Protein AF-A0A812NWR7-F1 (afdb_monomer_lite)

Organism: NCBI:txid1628268

InterPro domains:
  IPR009081 Phosphopantetheine binding ACP domain [PF00550] (104-150)
  IPR036736 ACP-like superfamily [SSF47336] (110-157)

Sequence (162 aa):
MTDTVPVVVLNLTGEILLEWVAERGTSLSKLAKKVKERKPQRRSQSVKFTCNGELLAGSSKLADVPVTGRHVELTAIIGEMSLADVMYECNVAFMESDGLELAEEDVILEGLDSFSNILLQSVLQEHFDVKLPPGFLYEFATLRAASEHIFGILQREHPQYP

Secondary structure (DSSP, 8-state):
---EEEEEEE-TTS-EEEEEEEETT-BTHHHHHHHHHH-TT-TT-EEEEEETTEEEESSS---S-B--SS-EEEEEEEEPPPHHHHHHHHHHHHHHHH------TT-B-TTS-HHHHHHHHHHHHHHHT----TTHHHHS-BHHHHHHHHHHHHHHH-----

Foldseek 3Di:
DQLKEWEFEAEPVRHTQDIDIHGFFDQCLVVLVVSVVSDPDDLAWFWFWAWPNHTQGRGSGSDDDTRHDNYTYIYTYTDGQDLVSLLVVLQVLLCVLPVDDRDDSWDFQVPDDPVSVVSSQVSSCVRRVDDADVCNCVVQRTSSSSSVVSSVRSCVVCVPDD

Radius of gyration: 17.16 Å; chains: 1; bounding box: 40×36×47 Å

Structure (mmCIF, N/CA/C/O backbone):
data_AF-A0A812NWR7-F1
#
_entry.id   AF-A0A812NWR7-F1
#
loop_
_atom_site.group_PDB
_atom_site.id
_atom_site.type_symbol
_atom_site.label_atom_id
_atom_site.label_alt_id
_atom_site.label_comp_id
_atom_site.label_asym_id
_atom_site.label_entity_id
_atom_site.label_seq_id
_atom_site.pdbx_PDB_ins_code
_atom_site.Cartn_x
_atom_site.Cartn_y
_atom_site.Cartn_z
_atom_site.occupancy
_atom_site.B_iso_or_equiv
_atom_site.auth_seq_id
_atom_site.auth_comp_id
_atom_site.auth_asym_id
_atom_site.auth_atom_id
_atom_site.pdbx_PDB_model_num
ATOM 1 N N . MET A 1 1 ? -18.654 12.917 29.739 1.00 56.41 1 MET A N 1
ATOM 2 C CA . MET A 1 1 ? -18.714 11.494 29.351 1.00 56.41 1 MET A CA 1
ATOM 3 C C . MET A 1 1 ? -17.981 11.383 28.034 1.00 56.41 1 MET A C 1
ATOM 5 O O . MET A 1 1 ? -18.366 12.077 27.104 1.00 56.41 1 MET A O 1
ATOM 9 N N . THR A 1 2 ? -16.879 10.643 27.985 1.00 57.78 2 THR A N 1
ATOM 10 C CA . THR A 1 2 ? -16.173 10.355 26.732 1.00 57.78 2 THR A CA 1
ATOM 11 C C . THR A 1 2 ? -17.061 9.443 25.887 1.00 57.78 2 THR A C 1
ATOM 13 O O . THR A 1 2 ? -17.457 8.373 26.343 1.00 57.78 2 THR A O 1
ATOM 16 N N . ASP A 1 3 ? -17.450 9.917 24.704 1.00 82.00 3 ASP A N 1
ATOM 17 C CA . ASP A 1 3 ? -18.304 9.196 23.757 1.00 82.00 3 ASP A CA 1
ATOM 18 C C . ASP A 1 3 ? -17.434 8.166 23.028 1.00 82.00 3 ASP A C 1
ATOM 20 O O . ASP A 1 3 ? -16.723 8.486 22.071 1.00 82.00 3 ASP A O 1
ATOM 24 N N . THR A 1 4 ? -17.379 6.954 23.578 1.00 80.12 4 THR A N 1
ATOM 25 C CA . THR A 1 4 ? -16.544 5.869 23.067 1.00 80.12 4 THR A CA 1
ATOM 26 C C . THR A 1 4 ? -17.358 4.871 22.254 1.00 80.12 4 THR A C 1
ATOM 28 O O . THR A 1 4 ? -18.545 4.650 22.490 1.00 80.12 4 THR A O 1
ATOM 31 N N . VAL A 1 5 ? -16.699 4.254 21.279 1.00 77.69 5 VAL A N 1
ATOM 32 C CA . VAL A 1 5 ? -17.282 3.317 20.328 1.00 77.69 5 VAL A CA 1
ATOM 33 C C . VAL A 1 5 ? -16.443 2.036 20.324 1.00 77.69 5 VAL A C 1
ATOM 35 O O . VAL A 1 5 ? -15.238 2.098 20.056 1.00 77.69 5 VAL A O 1
ATOM 38 N N . PRO A 1 6 ? -17.036 0.869 20.630 1.00 75.88 6 PRO A N 1
ATOM 39 C CA . PRO A 1 6 ? -16.360 -0.410 20.487 1.00 75.88 6 PRO A CA 1
ATOM 40 C C . PRO A 1 6 ? -16.115 -0.707 19.007 1.00 75.88 6 PRO A C 1
ATOM 42 O O . PRO A 1 6 ? -17.042 -0.651 18.191 1.00 75.88 6 PRO A O 1
ATOM 45 N N . VAL A 1 7 ? -14.865 -1.043 18.695 1.00 74.94 7 VAL A N 1
ATOM 46 C CA . VAL A 1 7 ? -14.409 -1.474 17.379 1.00 74.94 7 VAL A CA 1
ATOM 47 C C . VAL A 1 7 ? -13.888 -2.897 17.475 1.00 74.94 7 VAL A C 1
ATOM 49 O O . VAL A 1 7 ? -12.979 -3.181 18.258 1.00 74.94 7 VAL A O 1
ATOM 52 N N . VAL A 1 8 ? -14.447 -3.779 16.657 1.00 71.06 8 VAL A N 1
ATOM 53 C CA . VAL A 1 8 ? -14.022 -5.176 16.564 1.00 71.06 8 VAL A CA 1
ATOM 54 C C . VAL A 1 8 ? -13.503 -5.419 15.159 1.00 71.06 8 VAL A C 1
ATOM 56 O O . VAL A 1 8 ? -14.137 -5.016 14.191 1.00 71.06 8 VAL A O 1
ATOM 59 N N . VAL A 1 9 ? -12.337 -6.046 15.050 1.00 72.56 9 VAL A N 1
ATOM 60 C CA . VAL A 1 9 ? -11.756 -6.479 13.782 1.00 72.56 9 VAL A CA 1
ATOM 61 C C . VAL A 1 9 ? -11.860 -7.991 13.710 1.00 72.56 9 VAL A C 1
ATOM 63 O O . VAL A 1 9 ? -11.271 -8.675 14.544 1.00 72.56 9 VAL A O 1
ATOM 66 N N . LEU A 1 10 ? -12.575 -8.503 12.719 1.00 63.50 10 LEU A N 1
ATOM 67 C CA . LEU A 1 10 ? -12.762 -9.927 12.456 1.00 63.50 10 LEU A CA 1
ATOM 68 C C . LEU A 1 10 ? -11.910 -10.372 11.266 1.00 63.50 10 LEU A C 1
ATOM 70 O O . LEU A 1 10 ? -11.536 -9.545 10.444 1.00 63.50 10 LEU A O 1
ATOM 74 N N . ASN A 1 11 ? -11.602 -11.658 11.137 1.00 65.50 11 ASN A N 1
ATOM 75 C CA . ASN A 1 11 ? -11.156 -12.233 9.862 1.00 65.50 11 ASN A CA 1
ATOM 76 C C . ASN A 1 11 ? -12.358 -12.743 9.041 1.00 65.50 11 ASN A C 1
ATOM 78 O O . ASN A 1 11 ? -13.509 -12.637 9.455 1.00 65.50 11 ASN A O 1
ATOM 82 N N . LEU A 1 12 ? -12.079 -13.366 7.893 1.00 57.50 12 LEU A N 1
ATOM 83 C CA . LEU A 1 12 ? -13.101 -13.976 7.032 1.00 57.50 12 LEU A CA 1
ATOM 84 C C . LEU A 1 12 ? -13.875 -15.139 7.666 1.00 57.50 12 LEU A C 1
ATOM 86 O O . LEU A 1 12 ? -14.954 -15.469 7.185 1.00 57.50 12 LEU A O 1
ATOM 90 N N . THR A 1 13 ? -13.345 -15.775 8.713 1.00 59.16 13 THR A N 1
ATOM 91 C CA . THR A 1 13 ? -14.051 -16.841 9.438 1.00 59.16 13 THR A CA 1
ATOM 92 C C . THR A 1 13 ? -14.908 -16.298 10.584 1.00 59.16 13 THR A C 1
ATOM 94 O O . THR A 1 13 ? -15.559 -17.079 11.274 1.00 59.16 13 THR A O 1
ATOM 97 N N . GLY A 1 14 ? -14.939 -14.973 10.782 1.00 59.25 14 GLY A N 1
ATOM 98 C CA . GLY A 1 14 ? -15.644 -14.319 11.884 1.00 59.25 14 GLY A CA 1
ATOM 99 C C . GLY A 1 14 ? -14.886 -14.363 13.215 1.00 59.25 14 GLY A C 1
ATOM 100 O O . GLY A 1 14 ? -15.442 -14.000 14.247 1.00 59.25 14 GLY A O 1
ATOM 101 N N . GLU A 1 15 ? -13.623 -14.798 13.225 1.00 68.12 15 GLU A N 1
ATOM 102 C CA . GLU A 1 15 ? -12.792 -14.778 14.428 1.00 68.12 15 GLU A CA 1
ATOM 103 C C . GLU A 1 15 ? -12.277 -13.370 14.709 1.00 68.12 15 GLU A C 1
ATOM 105 O O . GLU A 1 15 ? -11.771 -12.672 13.827 1.00 68.12 15 GLU A O 1
ATOM 110 N N . ILE A 1 16 ? -12.329 -12.987 15.980 1.00 72.81 16 ILE A N 1
ATOM 111 C CA . ILE A 1 16 ? -11.847 -11.700 16.463 1.00 72.81 16 ILE A CA 1
ATOM 112 C C . ILE A 1 16 ? -10.316 -11.646 16.387 1.00 72.81 16 ILE A C 1
ATOM 114 O O . ILE A 1 16 ? -9.605 -12.374 17.078 1.00 72.81 16 ILE A O 1
ATOM 118 N N . LEU A 1 1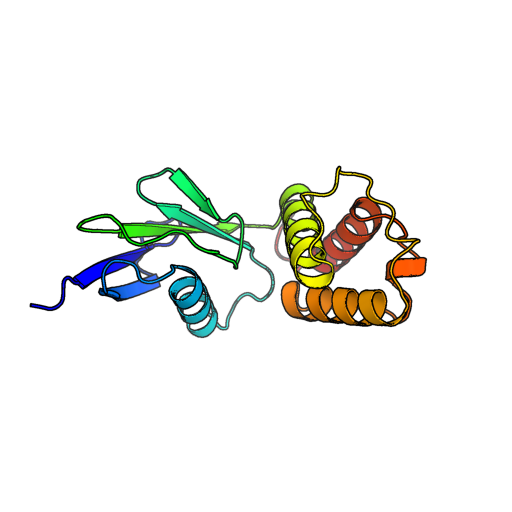7 ? -9.802 -10.730 15.570 1.00 68.56 17 LEU A N 1
ATOM 119 C CA . LEU A 1 17 ? -8.382 -10.399 15.470 1.00 68.56 17 LEU A CA 1
ATOM 120 C C . LEU A 1 17 ? -7.970 -9.310 16.463 1.00 68.56 17 LEU A C 1
ATOM 122 O O . LEU A 1 17 ? -6.852 -9.325 16.984 1.00 68.56 17 LEU A O 1
ATOM 126 N N . LEU A 1 18 ? -8.849 -8.335 16.692 1.00 75.12 18 LEU A N 1
ATOM 127 C CA . LEU A 1 18 ? -8.592 -7.204 17.576 1.00 75.12 18 LEU A CA 1
ATOM 128 C C . LEU A 1 18 ? -9.907 -6.648 18.116 1.00 75.12 18 LEU A C 1
ATOM 130 O O . LEU A 1 18 ? -10.831 -6.400 17.352 1.00 75.12 18 LEU A O 1
ATOM 134 N N . GLU A 1 19 ? -9.941 -6.360 19.411 1.00 79.88 19 GLU A N 1
ATOM 135 C CA . GLU A 1 19 ? -10.986 -5.541 20.023 1.00 79.88 19 GLU A CA 1
ATOM 136 C C . GLU A 1 19 ? -10.363 -4.265 20.564 1.00 79.88 19 GLU A C 1
ATOM 138 O O . GLU A 1 19 ? -9.262 -4.269 21.130 1.00 79.88 19 GLU A O 1
ATOM 143 N N . TRP A 1 20 ? -11.063 -3.155 20.379 1.00 79.75 20 TRP A N 1
ATOM 144 C CA . TRP A 1 20 ? -10.625 -1.858 20.854 1.00 79.75 20 TRP A CA 1
ATOM 145 C C . TRP A 1 20 ? -11.815 -0.958 21.174 1.00 79.75 20 TRP A C 1
ATOM 147 O O . TRP A 1 20 ? -12.917 -1.141 20.672 1.00 79.75 20 TRP A O 1
ATOM 157 N N . VAL A 1 21 ? -11.581 0.044 22.014 1.00 81.31 21 VAL A N 1
ATOM 158 C CA . VAL A 1 21 ? -12.544 1.097 22.327 1.00 81.31 21 VAL A CA 1
ATOM 159 C C . VAL A 1 21 ? -11.948 2.400 21.812 1.00 81.31 21 VAL A C 1
ATOM 161 O O . VAL A 1 21 ? -10.922 2.857 22.321 1.00 81.31 21 VAL A O 1
ATOM 164 N N . ALA A 1 22 ? -12.554 2.954 20.765 1.00 77.00 22 ALA A N 1
ATOM 165 C CA . ALA A 1 22 ? -12.126 4.194 20.129 1.00 77.00 22 ALA A CA 1
ATOM 166 C C . ALA A 1 22 ? -12.971 5.369 20.632 1.00 77.00 22 ALA A C 1
ATOM 168 O O . ALA A 1 22 ? -14.143 5.199 20.951 1.00 77.00 22 ALA A O 1
ATOM 169 N N . GLU A 1 23 ? -12.413 6.574 20.675 1.00 80.31 23 GLU A N 1
ATOM 170 C CA . GLU A 1 23 ? -13.232 7.778 20.841 1.00 80.31 23 GLU A CA 1
ATOM 171 C C . GLU A 1 23 ? -13.957 8.075 19.523 1.00 80.31 23 GLU A C 1
ATOM 173 O O . GLU A 1 23 ? -13.397 7.871 18.438 1.00 80.31 23 GLU A O 1
ATOM 178 N N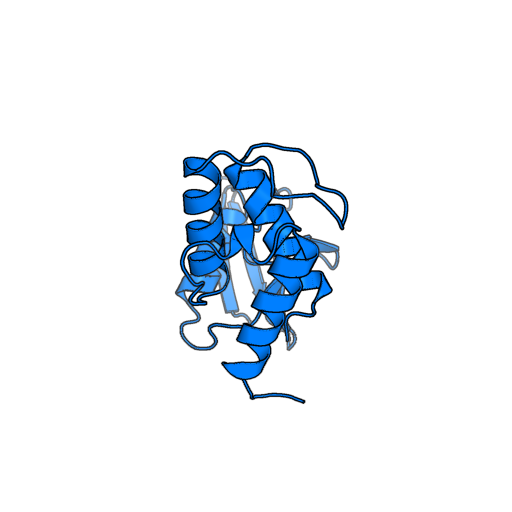 . ARG A 1 24 ? -15.202 8.550 19.588 1.00 75.38 24 ARG A N 1
ATOM 179 C CA . ARG A 1 24 ? -15.941 8.957 18.389 1.00 75.38 24 ARG A CA 1
ATOM 180 C C . ARG A 1 24 ? -15.142 10.009 17.605 1.00 75.38 24 ARG A C 1
ATOM 182 O O . ARG A 1 24 ? -14.574 10.926 18.190 1.00 75.38 24 ARG A O 1
ATOM 189 N N . GLY A 1 25 ? -15.080 9.859 16.280 1.00 68.50 25 GLY A N 1
ATOM 190 C CA . GLY A 1 25 ? -14.250 10.705 15.410 1.00 68.50 25 GLY A CA 1
ATOM 191 C C . GLY A 1 25 ? -12.774 10.290 15.306 1.00 68.50 25 GLY A C 1
ATOM 192 O O . GLY A 1 25 ? -12.025 10.907 14.553 1.00 68.50 25 GLY A O 1
ATOM 193 N N . THR A 1 26 ? -12.341 9.228 15.996 1.00 71.31 26 THR A N 1
ATOM 194 C CA . THR A 1 26 ? -11.002 8.658 15.780 1.00 71.31 26 THR A CA 1
ATOM 195 C C . THR A 1 26 ? -10.890 8.076 14.367 1.00 71.31 26 THR A C 1
ATOM 197 O O . THR A 1 26 ? -11.771 7.334 13.934 1.00 71.31 26 THR A O 1
ATOM 200 N N . SER A 1 27 ? -9.794 8.382 13.664 1.00 67.50 27 SER A N 1
ATOM 201 C CA . SER A 1 27 ? -9.487 7.817 12.340 1.00 67.50 27 SER A CA 1
ATOM 202 C C . SER A 1 27 ? -9.146 6.324 12.438 1.00 67.50 27 SER A C 1
ATOM 204 O O . SER A 1 27 ? -8.340 5.912 13.284 1.00 67.50 27 SER A O 1
ATOM 206 N N . LEU A 1 28 ? -9.724 5.515 11.543 1.00 67.94 28 LEU A N 1
ATOM 207 C CA . LEU A 1 28 ? -9.468 4.073 11.451 1.00 67.94 28 LEU A CA 1
ATOM 208 C C . LEU A 1 28 ? -8.028 3.725 11.007 1.00 67.94 28 LEU A C 1
ATOM 210 O O . LEU A 1 28 ? -7.588 2.586 11.168 1.00 67.94 28 LEU A O 1
ATOM 214 N N . SER A 1 29 ? -7.236 4.694 10.547 1.00 61.38 29 SER A N 1
ATOM 215 C CA . SER A 1 29 ? -5.821 4.501 10.176 1.00 61.38 29 SER A CA 1
ATOM 216 C C . SER A 1 29 ? -4.969 4.017 11.358 1.00 61.38 29 SER A C 1
ATOM 218 O O . SER A 1 29 ? -4.144 3.107 11.234 1.00 61.38 29 SER A O 1
ATOM 220 N N . LYS A 1 30 ? -5.235 4.552 12.557 1.00 65.31 30 LYS A N 1
ATOM 221 C CA . LYS A 1 30 ? -4.595 4.117 13.811 1.00 65.31 30 LYS A CA 1
ATOM 222 C C . LYS A 1 30 ? -4.961 2.673 14.177 1.00 65.31 30 LYS A C 1
ATOM 224 O O . LYS A 1 30 ? -4.171 1.989 14.827 1.00 65.31 30 LYS A O 1
ATOM 229 N N . LEU A 1 31 ? -6.141 2.213 13.758 1.00 65.81 31 LEU A N 1
ATOM 230 C CA . LEU A 1 31 ? -6.607 0.835 13.929 1.00 65.81 31 LEU A CA 1
ATOM 231 C C . LEU A 1 31 ? -5.879 -0.120 12.989 1.00 65.81 31 LEU A C 1
ATOM 233 O O . LEU A 1 31 ? -5.347 -1.124 13.459 1.00 65.81 31 LEU A O 1
ATOM 237 N N . ALA A 1 32 ? -5.785 0.222 11.701 1.00 63.62 32 ALA A N 1
ATOM 238 C CA . ALA A 1 32 ? -5.066 -0.581 10.710 1.00 63.62 32 ALA A CA 1
ATOM 239 C C . ALA A 1 32 ? -3.624 -0.874 11.146 1.00 63.62 32 ALA A C 1
ATOM 241 O O . ALA A 1 32 ? -3.168 -2.017 11.085 1.00 63.62 32 ALA A O 1
ATOM 242 N N . LYS A 1 33 ? -2.928 0.146 11.666 1.00 66.19 33 LYS A N 1
ATOM 243 C CA . LYS A 1 33 ? -1.558 0.005 12.172 1.00 66.19 33 LYS A CA 1
ATOM 244 C C . LYS A 1 33 ? -1.458 -0.996 13.331 1.00 66.19 33 LYS A C 1
ATOM 246 O O . LYS A 1 33 ? -0.603 -1.876 13.301 1.00 66.19 33 LYS A O 1
ATOM 251 N N . LYS A 1 34 ? -2.369 -0.935 14.308 1.00 66.75 34 LYS A N 1
ATOM 252 C CA . LYS A 1 34 ? -2.402 -1.886 15.438 1.00 66.75 34 LYS A CA 1
ATOM 253 C C . LYS A 1 34 ? -2.721 -3.319 15.006 1.00 66.75 34 LYS A C 1
ATOM 255 O O . LYS A 1 34 ? -2.182 -4.263 15.582 1.00 66.75 34 LYS A O 1
ATOM 260 N N . VAL A 1 35 ? -3.595 -3.492 14.011 1.00 65.75 35 VAL A N 1
ATOM 261 C CA . VAL A 1 35 ? -3.909 -4.814 13.439 1.00 65.75 35 VAL A CA 1
ATOM 262 C C . VAL A 1 35 ? -2.671 -5.412 12.766 1.00 65.75 35 VAL A C 1
ATOM 264 O O . VAL A 1 35 ? -2.367 -6.581 13.001 1.00 65.75 35 VAL A O 1
ATOM 267 N N . LYS A 1 36 ? -1.921 -4.604 12.001 1.00 62.03 36 LYS A N 1
ATOM 268 C CA . LYS A 1 36 ? -0.638 -5.011 11.405 1.00 62.03 36 LYS A CA 1
ATOM 269 C C . LYS A 1 36 ? 0.387 -5.433 12.456 1.00 62.03 36 LYS A C 1
ATOM 271 O O . LYS A 1 36 ? 0.949 -6.517 12.356 1.00 62.03 36 LYS A O 1
ATOM 276 N N . GLU A 1 37 ? 0.595 -4.612 13.485 1.00 65.62 37 GLU A N 1
ATOM 277 C CA . GLU A 1 37 ? 1.575 -4.878 14.551 1.00 65.62 37 GLU A CA 1
ATOM 278 C C . GLU A 1 37 ? 1.285 -6.183 15.316 1.00 65.62 37 GLU A C 1
ATOM 280 O O . GLU A 1 37 ? 2.211 -6.860 15.761 1.00 65.62 37 GLU A O 1
ATOM 285 N N . ARG A 1 38 ? 0.010 -6.578 15.446 1.00 62.16 38 ARG A N 1
ATOM 286 C CA . ARG A 1 38 ? -0.389 -7.827 16.119 1.00 62.16 38 ARG A CA 1
ATOM 287 C C . ARG A 1 38 ? -0.279 -9.091 15.264 1.00 62.16 38 ARG A C 1
ATOM 289 O O . ARG A 1 38 ? -0.356 -10.181 15.832 1.00 62.16 38 ARG A O 1
ATOM 296 N N . LYS A 1 39 ? -0.096 -8.996 13.942 1.00 57.88 39 LYS A N 1
ATOM 297 C CA . LYS A 1 39 ? 0.051 -10.171 13.064 1.00 57.88 39 LYS A CA 1
ATOM 298 C C . LYS A 1 39 ? 1.439 -10.225 12.413 1.00 57.88 39 LYS A C 1
ATOM 300 O O . LYS A 1 39 ? 1.595 -9.816 11.268 1.00 57.88 39 LYS A O 1
ATOM 305 N N . PRO A 1 40 ? 2.439 -10.826 13.085 1.00 40.47 40 PRO A N 1
ATOM 306 C CA . PRO A 1 40 ? 3.805 -10.916 12.569 1.00 40.47 40 PRO A CA 1
ATOM 307 C C . PRO A 1 40 ? 4.009 -11.968 11.459 1.00 40.47 40 PRO A C 1
ATOM 309 O O . PRO A 1 40 ? 5.137 -12.142 11.009 1.00 40.47 40 PRO A O 1
ATOM 312 N N . GLN A 1 41 ? 2.977 -12.714 11.035 1.00 44.53 41 GLN A N 1
ATOM 313 C CA . GLN A 1 41 ? 3.201 -13.997 10.349 1.00 44.53 41 GLN A CA 1
ATOM 314 C C . GLN A 1 41 ? 2.941 -14.091 8.844 1.00 44.53 41 GLN A C 1
ATOM 316 O O . GLN A 1 41 ? 3.300 -15.123 8.285 1.00 44.53 41 GLN A O 1
ATOM 321 N N . ARG A 1 42 ? 2.404 -13.090 8.138 1.00 45.84 42 ARG A N 1
ATOM 322 C CA . ARG A 1 42 ? 2.273 -13.188 6.668 1.00 45.84 42 ARG A CA 1
ATOM 323 C C . ARG A 1 42 ? 2.505 -11.835 6.013 1.00 45.84 42 ARG A C 1
ATOM 325 O O . ARG A 1 42 ? 1.634 -10.978 6.029 1.00 45.84 42 ARG A O 1
ATOM 332 N N . ARG A 1 43 ? 3.720 -11.664 5.489 1.00 51.88 43 ARG A N 1
ATOM 333 C CA . ARG A 1 43 ? 4.276 -10.407 4.965 1.00 51.88 43 ARG A CA 1
ATOM 334 C C . ARG A 1 43 ? 3.684 -9.954 3.618 1.00 51.88 43 ARG A C 1
ATOM 336 O O . ARG A 1 43 ? 4.038 -8.889 3.149 1.00 51.88 43 ARG A O 1
ATOM 343 N N . SER A 1 44 ? 2.743 -10.705 3.044 1.00 46.75 44 SER A N 1
ATOM 344 C CA . SER A 1 44 ? 2.303 -10.544 1.646 1.00 46.75 44 SER A CA 1
ATOM 345 C C . SER A 1 44 ? 0.796 -10.643 1.405 1.00 46.75 44 SER A C 1
ATOM 347 O O . SER A 1 44 ? 0.357 -10.770 0.266 1.00 46.75 44 SER A O 1
ATOM 349 N N . GLN A 1 45 ? -0.026 -10.595 2.454 1.00 53.19 45 GLN A N 1
ATOM 350 C CA . GLN A 1 45 ? -1.481 -10.631 2.290 1.00 53.19 45 GLN A CA 1
ATOM 351 C C . GLN A 1 45 ? -2.063 -9.222 2.430 1.00 53.19 45 GLN A C 1
ATOM 353 O O . GLN A 1 45 ? -1.897 -8.584 3.474 1.00 53.19 45 GLN A O 1
ATOM 358 N N . SER A 1 46 ? -2.771 -8.741 1.401 1.00 53.47 46 SER A N 1
ATOM 359 C CA . SER A 1 46 ? -3.578 -7.522 1.520 1.00 53.47 46 SER A CA 1
ATOM 360 C C . SER A 1 46 ? -4.668 -7.739 2.555 1.00 53.47 46 SER A C 1
ATOM 362 O O . SER A 1 46 ? -5.333 -8.777 2.555 1.00 53.47 46 SER A O 1
ATOM 364 N N . VAL A 1 47 ? -4.861 -6.740 3.413 1.00 58.28 47 VAL A N 1
ATOM 365 C CA . VAL A 1 47 ? -5.963 -6.700 4.370 1.00 58.28 47 VAL A CA 1
ATOM 366 C C . VAL A 1 47 ? -6.988 -5.701 3.861 1.00 58.28 47 VAL A C 1
ATOM 368 O O . VAL A 1 47 ? -6.708 -4.505 3.871 1.00 58.28 47 VAL A O 1
ATOM 371 N N . LYS A 1 48 ? -8.163 -6.171 3.438 1.00 60.59 48 LYS A N 1
ATOM 372 C CA . LYS A 1 48 ? -9.298 -5.283 3.144 1.00 60.59 48 LYS A CA 1
ATOM 373 C C . LYS A 1 48 ? -10.129 -5.105 4.400 1.00 60.59 48 LYS A C 1
ATOM 375 O O . LYS A 1 48 ? -10.332 -6.079 5.110 1.00 60.59 48 LYS A O 1
ATOM 380 N N . PHE A 1 49 ? -10.615 -3.903 4.672 1.00 63.69 49 PHE A N 1
ATOM 381 C CA . PHE A 1 49 ? -11.455 -3.617 5.832 1.00 63.69 49 PHE A CA 1
ATOM 382 C C . PHE A 1 49 ? -12.861 -3.250 5.373 1.00 63.69 49 PHE A C 1
ATOM 384 O O . PHE A 1 49 ? -13.017 -2.329 4.574 1.00 63.69 49 PHE A O 1
ATOM 391 N N . THR A 1 50 ? -13.882 -3.927 5.891 1.00 59.38 50 THR A N 1
ATOM 392 C CA . THR A 1 50 ? -15.290 -3.590 5.617 1.00 59.38 50 THR A CA 1
ATOM 393 C C . THR A 1 50 ? -16.009 -3.156 6.887 1.00 59.38 50 THR A C 1
ATOM 395 O O . THR A 1 50 ? -15.870 -3.854 7.882 1.00 59.38 50 THR A O 1
ATOM 398 N N . CYS A 1 51 ? -16.820 -2.099 6.867 1.00 65.38 51 CYS A N 1
ATOM 399 C CA . CYS A 1 51 ? -17.692 -1.703 7.978 1.00 65.38 51 CYS A CA 1
ATOM 400 C C . CYS A 1 51 ? -19.150 -1.973 7.633 1.00 65.38 51 CYS A C 1
ATOM 402 O O . CYS A 1 51 ? -19.628 -1.499 6.608 1.00 65.38 51 CYS A O 1
ATOM 404 N N . ASN A 1 52 ? -19.860 -2.729 8.477 1.00 66.94 52 ASN A N 1
ATOM 405 C CA . ASN A 1 52 ? -21.264 -3.102 8.242 1.00 66.94 52 ASN A CA 1
ATOM 406 C C . ASN A 1 52 ? -21.513 -3.701 6.838 1.00 66.94 52 ASN A C 1
ATOM 408 O O . ASN A 1 52 ? -22.555 -3.470 6.231 1.00 66.94 52 ASN A O 1
ATOM 412 N N . GLY A 1 53 ? -20.540 -4.449 6.308 1.00 59.75 53 GLY A N 1
ATOM 413 C CA . GLY A 1 53 ? -20.597 -5.049 4.970 1.00 59.75 53 GLY A CA 1
ATOM 414 C C . GLY A 1 53 ? -20.145 -4.146 3.813 1.00 59.75 53 GLY A C 1
ATOM 415 O O . GLY A 1 53 ? -19.977 -4.650 2.706 1.00 59.75 53 GLY A O 1
ATOM 416 N N . GLU A 1 54 ? -19.880 -2.857 4.040 1.00 60.44 54 GLU A N 1
ATOM 417 C CA . GLU A 1 54 ? -19.345 -1.945 3.020 1.00 60.44 54 GLU A CA 1
ATOM 418 C C . GLU A 1 54 ? -17.815 -1.902 3.063 1.00 60.44 54 GLU A C 1
ATOM 420 O O . GLU A 1 54 ? -17.221 -1.762 4.133 1.00 60.44 54 GLU A O 1
ATOM 425 N N . LEU A 1 55 ? -17.155 -2.014 1.906 1.00 60.28 55 LEU A N 1
ATOM 426 C CA . LEU A 1 55 ? -15.697 -1.919 1.802 1.00 60.28 55 LEU A CA 1
ATOM 427 C C . LEU A 1 55 ? -15.233 -0.495 2.121 1.00 60.28 55 LEU A C 1
ATOM 429 O O . LEU A 1 55 ? -15.549 0.440 1.395 1.00 60.28 55 LEU A O 1
ATOM 433 N N . LEU A 1 56 ? -14.453 -0.350 3.191 1.00 63.12 56 LEU A N 1
ATOM 434 C CA . LEU A 1 56 ? -13.875 0.926 3.606 1.00 63.12 56 LEU A CA 1
ATOM 435 C C . LEU A 1 56 ? -12.486 1.162 3.020 1.00 63.12 56 LEU A C 1
ATOM 437 O O . LEU A 1 56 ? -12.143 2.293 2.701 1.00 63.12 56 LEU A O 1
ATOM 441 N N . ALA A 1 57 ? -11.668 0.112 2.932 1.00 59.59 57 ALA A N 1
ATOM 442 C CA . ALA A 1 57 ? -10.312 0.209 2.406 1.00 59.59 57 ALA A CA 1
ATOM 443 C C . ALA A 1 57 ? -9.842 -1.132 1.835 1.00 59.59 57 ALA A C 1
ATOM 445 O O . ALA A 1 57 ? -10.047 -2.180 2.454 1.00 59.59 57 ALA A O 1
ATOM 446 N N . GLY A 1 58 ? -9.193 -1.085 0.668 1.00 49.62 58 GLY A N 1
ATOM 447 C CA . GLY A 1 58 ? -8.614 -2.237 -0.038 1.00 49.62 58 GLY A CA 1
ATOM 448 C C . GLY A 1 58 ? -7.250 -2.693 0.485 1.00 49.62 58 GLY A C 1
ATOM 449 O O . GLY A 1 58 ? -6.718 -3.694 0.012 1.00 49.62 58 GLY A O 1
ATOM 450 N N . SER A 1 59 ? -6.701 -2.010 1.486 1.00 55.06 59 SER A N 1
ATOM 451 C CA . SER A 1 59 ? -5.395 -2.334 2.040 1.00 55.06 59 SER A CA 1
ATOM 452 C C . SER A 1 59 ? -5.172 -1.746 3.422 1.00 55.06 59 SER A C 1
ATOM 454 O O . SER A 1 59 ? -6.041 -1.148 4.056 1.00 55.06 59 SER A O 1
ATOM 456 N N . SER A 1 60 ? -3.925 -1.891 3.858 1.00 45.69 60 SER A N 1
ATOM 457 C CA . SER A 1 60 ? -3.341 -1.327 5.058 1.00 45.69 60 SER A CA 1
ATOM 458 C C . SER A 1 60 ? -3.608 0.138 5.391 1.00 45.69 60 SER A C 1
ATOM 460 O O . SER A 1 60 ? -3.302 0.549 6.514 1.00 45.69 60 SER A O 1
ATOM 462 N N . LYS A 1 61 ? -4.153 0.918 4.463 1.00 47.09 61 LYS A N 1
ATOM 463 C CA . LYS A 1 61 ? -4.503 2.313 4.680 1.00 47.09 61 LYS A CA 1
ATOM 464 C C . LYS A 1 61 ? -6.019 2.443 4.789 1.00 47.09 61 LYS A C 1
ATOM 466 O O . LYS A 1 61 ? -6.710 2.789 3.842 1.00 47.09 61 LYS A O 1
ATOM 471 N N . LEU A 1 62 ? -6.529 2.210 6.000 1.00 51.47 62 LEU A N 1
ATOM 472 C CA . LEU A 1 62 ? -7.815 2.753 6.459 1.00 51.47 62 LEU A CA 1
ATOM 473 C C . LEU A 1 62 ? -7.680 4.283 6.590 1.00 51.47 62 LEU A C 1
ATOM 475 O O . LEU A 1 62 ? -7.672 4.815 7.699 1.00 51.47 62 LEU A O 1
ATOM 479 N N . ALA A 1 63 ? -7.449 4.997 5.493 1.00 40.12 63 ALA A N 1
ATOM 480 C CA . ALA A 1 63 ? -7.336 6.447 5.543 1.00 40.12 63 ALA A CA 1
ATOM 481 C C . ALA A 1 63 ? -8.732 7.052 5.768 1.00 40.12 63 ALA A C 1
ATOM 483 O O . ALA A 1 63 ? -9.680 6.773 5.042 1.00 40.12 63 ALA A O 1
ATOM 484 N N . ASP A 1 64 ? -8.843 7.828 6.845 1.00 47.22 64 ASP A N 1
ATOM 485 C CA . ASP A 1 64 ? -9.867 8.851 7.083 1.00 47.22 64 ASP A CA 1
ATOM 486 C C . ASP A 1 64 ? -11.343 8.464 7.109 1.00 47.22 64 ASP A C 1
ATOM 488 O O . ASP A 1 64 ? -12.201 9.338 7.026 1.00 47.22 64 ASP A O 1
ATOM 492 N N . VAL A 1 65 ? -11.678 7.200 7.363 1.00 52.59 65 VAL A N 1
ATOM 493 C CA . VAL A 1 65 ? -13.057 6.859 7.739 1.00 52.59 65 VAL A CA 1
ATOM 494 C C . VAL A 1 65 ? -13.269 7.210 9.219 1.00 52.59 65 VAL A C 1
ATOM 496 O O . VAL A 1 65 ? -12.634 6.598 10.087 1.00 52.59 65 VAL A O 1
ATOM 499 N N . PRO A 1 66 ? -14.124 8.196 9.553 1.00 49.88 66 PRO A N 1
ATOM 500 C CA . PRO A 1 66 ? -14.418 8.521 10.937 1.00 49.88 66 PRO A CA 1
ATOM 501 C C . PRO A 1 66 ? -15.319 7.452 11.555 1.00 49.88 66 PRO A C 1
ATOM 503 O O . PRO A 1 66 ? -16.285 6.983 10.954 1.00 49.88 66 PRO A O 1
ATOM 506 N N . VAL A 1 67 ? -15.050 7.112 12.813 1.00 59.28 67 VAL A N 1
ATOM 507 C CA . VAL A 1 67 ? -15.965 6.302 13.619 1.00 59.28 67 VAL A CA 1
ATOM 508 C C . VAL A 1 67 ? -17.206 7.141 13.953 1.00 59.28 67 VAL A C 1
ATOM 510 O O . VAL A 1 67 ? -17.155 8.004 14.831 1.00 59.28 67 VAL A O 1
ATOM 513 N N . THR A 1 68 ? -18.309 6.912 13.234 1.00 57.72 68 THR A N 1
ATOM 514 C CA . THR A 1 68 ? -19.579 7.661 13.366 1.00 57.72 68 THR A CA 1
ATOM 515 C C . THR A 1 68 ? -20.682 6.876 14.091 1.00 57.72 68 THR A C 1
ATOM 517 O O . THR A 1 68 ? -21.608 7.472 14.646 1.00 57.72 68 THR A O 1
ATOM 520 N N . GLY A 1 69 ? -20.579 5.542 14.129 1.00 60.59 69 GLY A N 1
ATOM 521 C CA . GLY A 1 69 ? -21.572 4.639 14.721 1.00 60.59 69 GLY A CA 1
ATOM 522 C C . GLY A 1 69 ? -21.512 4.519 16.250 1.00 60.59 69 GLY A C 1
ATOM 523 O O . GLY A 1 69 ? -20.633 5.071 16.906 1.00 60.59 69 GLY A O 1
ATOM 524 N N . ARG A 1 70 ? -22.470 3.782 16.835 1.00 61.72 70 ARG A N 1
ATOM 525 C CA . ARG A 1 70 ? -22.405 3.300 18.237 1.00 61.72 70 ARG A CA 1
ATOM 526 C C . ARG A 1 70 ? -21.573 2.024 18.381 1.00 61.72 70 ARG A C 1
ATOM 528 O O . ARG A 1 70 ? -21.182 1.676 19.486 1.00 61.72 70 ARG A O 1
ATOM 535 N N . HIS A 1 71 ? -21.331 1.341 17.269 1.00 57.91 71 HIS A N 1
ATOM 536 C CA . HIS A 1 71 ? -20.496 0.158 17.138 1.00 57.91 71 HIS A CA 1
ATOM 537 C C . HIS A 1 71 ? -19.940 0.149 15.712 1.00 57.91 71 HIS A C 1
ATOM 539 O O . HIS A 1 71 ? -20.659 0.531 14.785 1.00 57.91 71 HIS A O 1
ATOM 545 N N . VAL A 1 72 ? -18.672 -0.224 15.549 1.00 63.56 72 VAL A N 1
ATOM 546 C CA . VAL A 1 72 ? -18.033 -0.388 14.238 1.00 63.56 72 VAL A CA 1
ATOM 547 C C . VAL A 1 72 ? -17.445 -1.789 14.181 1.00 63.56 72 VAL A C 1
ATOM 549 O O . VAL A 1 72 ? -16.543 -2.122 14.948 1.00 63.56 72 VAL A O 1
ATOM 552 N N . GLU A 1 73 ? -17.952 -2.606 13.270 1.00 59.94 73 GLU A N 1
ATOM 553 C CA . GLU 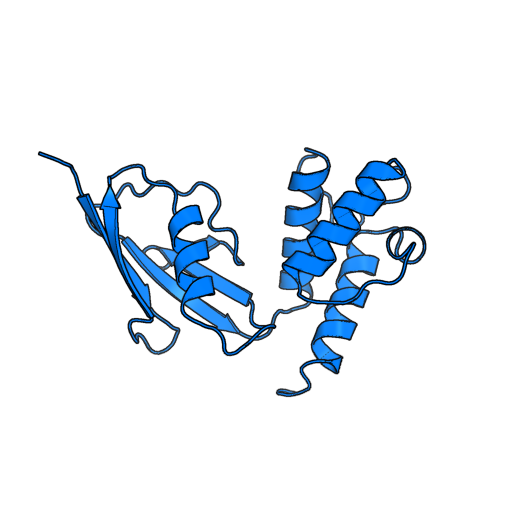A 1 73 ? -17.434 -3.946 13.014 1.00 59.94 73 GLU A CA 1
ATOM 554 C C . GLU A 1 73 ? -16.621 -3.914 11.724 1.00 59.94 73 GLU A C 1
ATOM 556 O O . GLU A 1 73 ? -17.152 -3.568 10.673 1.00 59.94 73 GLU A O 1
ATOM 561 N N . LEU A 1 74 ? -15.330 -4.232 11.812 1.00 64.75 74 LEU A N 1
ATOM 562 C CA . LEU A 1 74 ? -14.410 -4.270 10.685 1.00 64.75 74 LEU A CA 1
ATOM 563 C C . LEU A 1 74 ? -14.090 -5.712 10.314 1.00 64.75 74 LEU A C 1
ATOM 565 O O . LEU A 1 74 ? -13.502 -6.427 11.113 1.00 64.75 74 LEU A O 1
ATOM 569 N N . THR A 1 75 ? -14.382 -6.142 9.091 1.00 52.97 75 THR A N 1
ATOM 570 C CA . THR A 1 75 ? -13.884 -7.445 8.613 1.00 52.97 75 THR A CA 1
ATOM 571 C C . THR A 1 75 ? -12.599 -7.245 7.829 1.00 52.97 75 THR A C 1
ATOM 573 O O . THR A 1 75 ? -12.602 -6.567 6.807 1.00 52.97 75 THR A O 1
ATOM 576 N N . ALA A 1 76 ? -11.510 -7.827 8.328 1.00 59.94 76 ALA A N 1
ATOM 577 C CA . ALA A 1 76 ? -10.222 -7.968 7.671 1.00 59.94 76 ALA A CA 1
ATOM 578 C C . ALA A 1 76 ? -10.273 -9.149 6.686 1.00 59.94 76 ALA A C 1
ATOM 580 O O . ALA A 1 76 ? -10.166 -10.317 7.073 1.00 59.94 76 ALA A O 1
ATOM 581 N N . ILE A 1 77 ? -10.419 -8.847 5.399 1.00 52.28 77 ILE A N 1
ATOM 582 C CA . ILE A 1 77 ? -10.291 -9.817 4.312 1.00 52.28 77 ILE A CA 1
ATOM 583 C C . ILE A 1 77 ? -8.807 -10.018 4.067 1.00 52.28 77 ILE A C 1
ATOM 585 O O . ILE A 1 77 ? -8.126 -9.104 3.612 1.00 52.28 77 ILE A O 1
ATOM 589 N N . ILE A 1 78 ? -8.320 -11.207 4.393 1.00 56.03 78 ILE A N 1
ATOM 590 C CA . ILE A 1 78 ? -6.938 -11.603 4.165 1.00 56.03 78 ILE A CA 1
ATOM 591 C C . ILE A 1 78 ? -6.947 -12.535 2.954 1.00 56.03 78 ILE A C 1
ATOM 593 O O . ILE A 1 78 ? -7.439 -13.658 3.051 1.00 56.03 78 ILE A O 1
ATOM 597 N N . GLY A 1 79 ? -6.434 -12.057 1.825 1.00 58.53 79 GLY A N 1
ATOM 598 C CA . GLY A 1 79 ? -6.393 -12.796 0.563 1.00 58.53 79 GLY A CA 1
ATOM 599 C C . GLY A 1 79 ? -5.094 -12.555 -0.197 1.00 58.53 79 GLY A C 1
ATOM 600 O O . GLY A 1 79 ? -4.274 -11.729 0.213 1.00 58.53 79 GLY A O 1
ATOM 601 N N . GLU A 1 80 ? -4.903 -13.296 -1.285 1.00 65.06 80 GLU A N 1
ATOM 602 C CA . GLU A 1 80 ? -3.880 -12.973 -2.279 1.00 65.06 80 GLU A CA 1
ATOM 603 C C . GLU A 1 80 ? -4.166 -11.594 -2.869 1.00 65.06 80 GLU A C 1
ATOM 605 O O . GLU A 1 80 ? -5.317 -11.269 -3.172 1.00 65.06 80 GLU A O 1
ATOM 610 N N . MET A 1 81 ? -3.121 -10.779 -3.012 1.00 70.88 81 MET A N 1
ATOM 611 C CA . MET A 1 81 ? -3.240 -9.534 -3.758 1.00 70.88 81 MET A CA 1
ATOM 612 C C . MET A 1 81 ? -3.425 -9.891 -5.220 1.00 70.88 81 MET A C 1
ATOM 614 O O . MET A 1 81 ? -2.543 -10.506 -5.804 1.00 70.88 81 MET A O 1
ATOM 618 N N . SER A 1 82 ? -4.544 -9.511 -5.826 1.00 80.81 82 SER A N 1
ATOM 619 C CA . SER A 1 82 ? -4.639 -9.532 -7.284 1.00 80.81 82 SER A CA 1
ATOM 620 C C . SER A 1 82 ? -3.756 -8.431 -7.880 1.00 80.81 82 SER A C 1
ATOM 622 O O . SER A 1 82 ? -3.401 -7.470 -7.193 1.00 80.81 82 SER A O 1
ATOM 624 N N . LEU A 1 83 ? -3.448 -8.510 -9.178 1.00 83.00 83 LEU A N 1
ATOM 625 C CA . LEU A 1 83 ? -2.785 -7.403 -9.875 1.00 83.00 83 LEU A CA 1
ATOM 626 C C . LEU A 1 83 ? -3.563 -6.086 -9.705 1.00 83.00 83 LEU A C 1
ATOM 628 O O . LEU A 1 83 ? -2.953 -5.044 -9.500 1.00 83.00 83 LEU A O 1
ATOM 632 N N . ALA A 1 84 ? -4.899 -6.141 -9.714 1.00 79.25 84 ALA A N 1
ATOM 633 C CA . ALA A 1 84 ? -5.744 -4.971 -9.489 1.00 79.25 84 ALA A CA 1
ATOM 634 C C . ALA A 1 84 ? -5.550 -4.373 -8.084 1.00 79.25 84 ALA A C 1
ATOM 636 O O . ALA A 1 84 ? -5.513 -3.153 -7.942 1.00 79.25 84 ALA A O 1
ATOM 637 N N . ASP A 1 85 ? -5.364 -5.212 -7.058 1.00 77.94 85 ASP A N 1
ATOM 638 C CA . ASP A 1 85 ? -5.058 -4.743 -5.703 1.00 77.94 85 ASP A CA 1
ATOM 639 C C . ASP A 1 85 ? -3.659 -4.102 -5.645 1.00 77.94 85 ASP A C 1
ATOM 641 O O . ASP A 1 85 ? -3.497 -3.039 -5.053 1.00 77.94 85 ASP A O 1
ATOM 645 N N . VAL A 1 86 ? -2.649 -4.697 -6.296 1.00 83.12 86 VAL A N 1
ATOM 646 C CA . VAL A 1 86 ? -1.291 -4.117 -6.365 1.00 83.12 86 VAL A CA 1
ATOM 647 C C . VAL A 1 86 ? -1.292 -2.783 -7.112 1.00 83.12 86 VAL A C 1
ATOM 649 O O . VAL A 1 86 ? -0.655 -1.835 -6.659 1.00 83.12 86 VAL A O 1
ATOM 652 N N . MET A 1 87 ? -2.020 -2.686 -8.227 1.00 84.62 87 MET A N 1
ATOM 653 C CA . MET A 1 87 ? -2.172 -1.444 -8.990 1.00 84.62 87 MET A CA 1
ATOM 654 C C . MET A 1 87 ? -2.837 -0.350 -8.161 1.00 84.62 87 MET A C 1
ATOM 656 O O . MET A 1 87 ? -2.335 0.773 -8.118 1.00 84.62 87 MET A O 1
ATOM 660 N N . TYR A 1 88 ? -3.927 -0.682 -7.467 1.00 81.25 88 TYR A N 1
ATOM 661 C CA . TYR A 1 88 ? -4.601 0.248 -6.567 1.00 81.25 88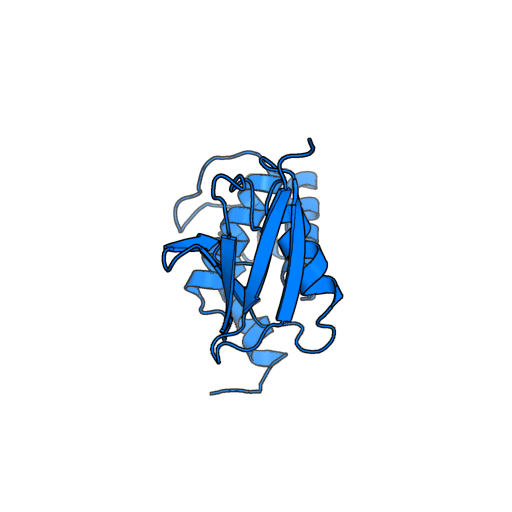 TYR A CA 1
ATOM 662 C C . TYR A 1 88 ? -3.642 0.760 -5.480 1.00 81.25 88 TYR A C 1
ATOM 664 O O . TYR A 1 88 ? -3.537 1.967 -5.270 1.00 81.25 88 TYR A O 1
ATOM 672 N N . GLU A 1 89 ? -2.861 -0.126 -4.858 1.00 80.44 89 GLU A N 1
ATOM 673 C CA . GLU A 1 89 ? -1.890 0.265 -3.831 1.00 80.44 89 GLU A CA 1
ATOM 674 C C . GLU A 1 89 ? -0.723 1.098 -4.358 1.00 80.44 89 GLU A C 1
ATOM 676 O O . GLU A 1 89 ? -0.303 2.055 -3.702 1.00 80.44 89 GLU A O 1
ATOM 681 N N . CYS A 1 90 ? -0.215 0.783 -5.550 1.00 84.56 90 CYS A N 1
ATOM 682 C CA . CYS A 1 90 ? 0.794 1.614 -6.199 1.00 84.56 90 CYS A CA 1
ATOM 683 C C . CYS A 1 90 ? 0.249 3.023 -6.465 1.00 84.56 90 CYS A C 1
ATOM 685 O O . CYS A 1 90 ? 0.967 3.998 -6.252 1.00 84.56 90 CYS A O 1
ATOM 687 N N . ASN A 1 91 ? -1.021 3.138 -6.866 1.00 82.94 91 ASN A N 1
ATOM 688 C CA . ASN A 1 91 ? -1.674 4.425 -7.101 1.00 82.94 91 ASN A CA 1
ATOM 689 C C . ASN A 1 91 ? -1.804 5.228 -5.801 1.00 82.94 91 ASN A C 1
ATOM 691 O O . ASN A 1 91 ? -1.374 6.374 -5.734 1.00 82.94 91 ASN A O 1
ATOM 695 N N . VAL A 1 92 ? -2.273 4.598 -4.721 1.00 78.31 92 VAL A N 1
ATOM 696 C CA . VAL A 1 92 ? -2.338 5.233 -3.394 1.00 78.31 92 VAL A CA 1
ATOM 697 C C . VAL A 1 92 ? -0.955 5.705 -2.924 1.00 78.31 92 VAL A C 1
ATOM 699 O O . VAL A 1 92 ? -0.824 6.810 -2.399 1.00 78.31 92 VAL A O 1
ATOM 702 N N . ALA A 1 93 ? 0.091 4.895 -3.110 1.00 80.44 93 ALA A N 1
ATOM 703 C CA . ALA A 1 93 ? 1.464 5.277 -2.771 1.00 80.44 93 ALA A CA 1
ATOM 704 C C . ALA A 1 93 ? 1.971 6.464 -3.608 1.00 80.44 93 ALA A C 1
ATOM 706 O O . ALA A 1 93 ? 2.608 7.368 -3.065 1.00 80.44 93 ALA A O 1
ATOM 707 N N . PHE A 1 94 ? 1.658 6.483 -4.905 1.00 81.75 94 PHE A N 1
ATOM 708 C CA . PHE A 1 94 ? 1.984 7.584 -5.806 1.00 81.75 94 PHE A CA 1
ATOM 709 C C . PHE A 1 94 ? 1.319 8.892 -5.360 1.00 81.75 94 PHE A C 1
ATOM 711 O O . PHE A 1 94 ? 2.011 9.892 -5.158 1.00 81.75 94 PHE A O 1
ATOM 718 N N . MET A 1 95 ? 0.009 8.861 -5.098 1.00 76.38 95 MET A N 1
ATOM 719 C CA . MET A 1 95 ? -0.757 10.024 -4.637 1.00 76.38 95 MET A CA 1
ATOM 720 C C . MET A 1 95 ? -0.195 10.627 -3.345 1.00 76.38 95 MET A C 1
ATOM 722 O O . MET A 1 95 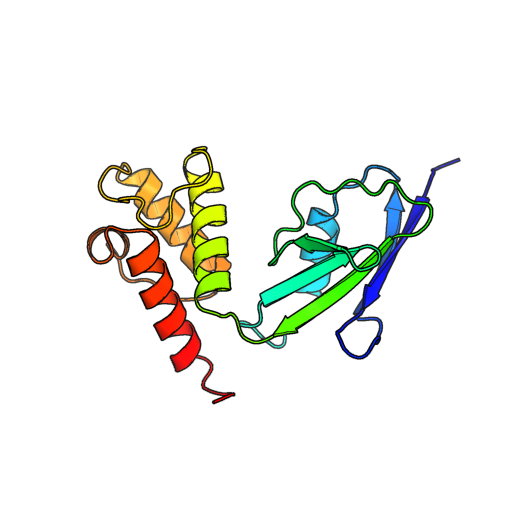? -0.123 11.844 -3.208 1.00 76.38 95 MET A O 1
ATOM 726 N N . GLU A 1 96 ? 0.233 9.799 -2.392 1.00 72.94 96 GLU A N 1
ATOM 727 C CA . GLU A 1 96 ? 0.842 10.296 -1.153 1.00 72.94 96 GLU A CA 1
ATOM 728 C C . GLU A 1 96 ? 2.223 10.917 -1.362 1.00 72.94 96 GLU A C 1
ATOM 730 O O . GLU A 1 96 ? 2.600 11.826 -0.623 1.00 72.94 96 GLU A O 1
ATOM 735 N N . SER A 1 97 ? 2.984 10.410 -2.333 1.00 73.38 97 SER A N 1
ATOM 736 C CA . SER A 1 97 ? 4.336 10.896 -2.604 1.00 73.38 97 SER A CA 1
ATOM 737 C C . SER A 1 97 ? 4.352 12.226 -3.359 1.00 73.38 97 SER A C 1
ATOM 739 O O . SER A 1 97 ? 5.226 13.046 -3.091 1.00 73.38 97 SER A O 1
ATOM 741 N N . ASP A 1 98 ? 3.382 12.446 -4.252 1.00 71.00 98 ASP A N 1
ATOM 742 C CA . ASP A 1 98 ? 3.400 13.567 -5.203 1.00 71.00 98 ASP A CA 1
ATOM 743 C C . ASP A 1 98 ? 2.180 14.503 -5.076 1.00 71.00 98 ASP A C 1
ATOM 745 O O . ASP A 1 98 ? 2.141 15.582 -5.661 1.00 71.00 98 ASP A O 1
ATOM 749 N N . GLY A 1 99 ? 1.169 14.129 -4.281 1.00 60.59 99 GLY A N 1
ATOM 750 C CA . GLY A 1 99 ? -0.035 14.935 -4.044 1.00 60.59 99 GLY A CA 1
ATOM 751 C C . GLY A 1 99 ? -0.984 15.046 -5.244 1.00 60.59 99 GLY A C 1
ATOM 752 O O . GLY A 1 99 ? -1.914 15.852 -5.203 1.00 60.59 99 GLY A O 1
ATOM 753 N N . LEU A 1 100 ? -0.756 14.270 -6.308 1.00 61.19 100 LEU A N 1
ATOM 754 C CA . LEU A 1 100 ? -1.597 14.248 -7.505 1.00 61.19 100 LEU A CA 1
ATOM 755 C C . LEU A 1 100 ? -2.854 13.388 -7.298 1.00 61.19 100 LEU A C 1
ATOM 757 O O . LEU A 1 100 ? -2.842 12.406 -6.559 1.00 61.19 100 LEU A O 1
ATOM 761 N N . GLU A 1 101 ? -3.954 13.788 -7.940 1.00 56.53 101 GLU A N 1
ATOM 762 C CA . GLU A 1 101 ? -5.241 13.079 -7.920 1.00 56.53 101 GLU A CA 1
ATOM 763 C C . GLU A 1 101 ? -5.155 11.747 -8.690 1.00 56.53 101 GLU A C 1
ATOM 765 O O . GLU A 1 101 ? -4.257 11.583 -9.515 1.00 56.53 101 GLU A O 1
ATOM 770 N N . LEU A 1 102 ? -6.075 10.807 -8.403 1.00 54.78 102 LEU A N 1
ATOM 771 C CA . LEU A 1 102 ? -6.078 9.425 -8.911 1.00 54.78 102 LEU A CA 1
ATOM 772 C C . LEU A 1 102 ? -5.610 9.339 -10.367 1.00 54.78 102 LEU A C 1
ATOM 774 O O . LEU A 1 102 ? -6.314 9.721 -11.301 1.00 54.78 102 LEU A O 1
ATOM 778 N N . ALA A 1 103 ? -4.405 8.806 -10.520 1.00 52.97 103 ALA A N 1
ATOM 779 C CA . ALA A 1 103 ? -3.773 8.570 -11.794 1.00 52.97 103 ALA A CA 1
ATOM 780 C C . ALA A 1 103 ? -4.579 7.527 -12.585 1.00 52.97 103 ALA A C 1
ATOM 782 O O . ALA A 1 103 ? -4.912 6.467 -12.045 1.00 52.97 103 ALA A O 1
ATOM 783 N N . GLU A 1 104 ? -4.893 7.820 -13.854 1.00 59.09 104 GLU A N 1
ATOM 784 C CA . GLU A 1 104 ? -5.397 6.822 -14.806 1.00 59.09 104 GLU A CA 1
ATOM 785 C C . GLU A 1 104 ? -4.444 5.612 -14.866 1.00 59.09 104 GLU A C 1
ATOM 787 O O . GLU A 1 104 ? -3.267 5.711 -14.513 1.00 59.09 104 GLU A O 1
ATOM 792 N N . GLU A 1 105 ? -4.935 4.454 -15.321 1.00 59.84 105 GLU A N 1
ATOM 793 C CA . GLU A 1 105 ? -4.186 3.187 -15.267 1.00 59.84 105 GLU A CA 1
ATOM 794 C C . GLU A 1 105 ? -2.812 3.225 -15.975 1.00 59.84 105 GLU A C 1
ATOM 796 O O . GLU A 1 105 ? -1.969 2.377 -15.694 1.00 59.84 105 GLU A O 1
ATOM 801 N N . ASP A 1 106 ? -2.557 4.221 -16.829 1.00 67.31 106 ASP A N 1
ATOM 802 C CA . ASP A 1 106 ? -1.321 4.385 -17.601 1.00 67.31 106 ASP A CA 1
ATOM 803 C C . ASP A 1 106 ? -0.563 5.686 -17.274 1.00 67.31 106 ASP A C 1
ATOM 805 O O . ASP A 1 106 ? 0.049 6.296 -18.154 1.00 67.31 106 ASP A O 1
ATOM 809 N N . VAL A 1 107 ? -0.567 6.138 -16.013 1.00 73.62 107 VAL A N 1
ATOM 810 C CA . VAL A 1 107 ? 0.267 7.293 -15.644 1.00 73.62 107 VAL A CA 1
ATOM 811 C C . VAL A 1 107 ? 1.740 7.011 -15.882 1.00 73.62 107 VAL A C 1
ATOM 813 O O . VAL A 1 107 ? 2.322 6.050 -15.370 1.00 73.62 107 VAL A O 1
ATOM 816 N N . ILE A 1 108 ? 2.317 7.903 -16.681 1.00 77.50 108 ILE A N 1
ATOM 817 C CA . ILE A 1 108 ? 3.731 7.965 -16.999 1.00 77.50 108 ILE A CA 1
ATOM 818 C C . ILE A 1 108 ? 4.451 8.552 -15.783 1.00 77.50 108 ILE A C 1
ATOM 820 O O . ILE A 1 108 ? 4.203 9.686 -15.382 1.00 77.50 108 ILE A O 1
ATOM 824 N N . LEU A 1 109 ? 5.345 7.761 -15.198 1.00 77.75 109 LEU A N 1
ATOM 825 C CA . LEU A 1 109 ? 6.218 8.147 -14.086 1.00 77.75 109 LEU A CA 1
ATOM 826 C C . LEU A 1 109 ? 7.446 8.932 -14.578 1.00 77.75 109 LEU A C 1
ATOM 828 O O . LEU A 1 109 ? 8.134 9.594 -13.798 1.00 77.75 109 LEU A O 1
ATOM 832 N N . GLU A 1 110 ? 7.707 8.871 -15.887 1.00 66.88 110 GLU A N 1
ATOM 833 C CA . GLU A 1 110 ? 8.719 9.646 -16.600 1.00 66.88 110 GLU A CA 1
ATOM 834 C C . GLU A 1 110 ? 8.352 11.141 -16.557 1.00 66.88 110 GLU A C 1
ATOM 836 O O . GLU A 1 110 ? 7.618 11.668 -17.390 1.00 66.88 110 GLU A O 1
ATOM 841 N N . GLY A 1 111 ? 8.806 11.821 -15.508 1.00 69.38 111 GLY A N 1
ATOM 842 C CA . GLY A 1 111 ? 8.421 13.200 -15.201 1.00 69.38 111 GLY A CA 1
ATOM 843 C C . GLY A 1 111 ? 8.528 13.535 -13.717 1.00 69.38 111 GLY A C 1
ATOM 844 O O . GLY A 1 111 ? 8.686 14.706 -13.373 1.00 69.38 111 GLY A O 1
ATOM 845 N N . LEU A 1 112 ? 8.531 12.515 -12.851 1.00 75.69 112 LEU A N 1
ATOM 846 C CA . LEU A 1 112 ? 8.916 12.678 -11.455 1.00 75.69 112 LEU A CA 1
ATOM 847 C C . LEU A 1 112 ? 10.354 13.192 -11.374 1.00 75.69 112 LEU A C 1
ATOM 849 O O . LEU A 1 112 ? 11.255 12.692 -12.060 1.00 75.69 112 LEU A O 1
ATOM 853 N N . ASP A 1 113 ? 10.591 14.170 -10.504 1.00 81.31 113 ASP A N 1
ATOM 854 C CA . ASP A 1 113 ? 11.954 14.581 -10.212 1.00 81.31 113 ASP A CA 1
ATOM 855 C C . ASP A 1 113 ? 12.744 13.423 -9.560 1.00 81.31 113 ASP A C 1
ATOM 857 O O . ASP A 1 113 ? 12.203 12.398 -9.125 1.00 81.31 113 ASP A O 1
ATOM 861 N N . SER A 1 114 ? 14.072 13.535 -9.533 1.00 81.56 114 SER A N 1
ATOM 862 C CA . SER A 1 114 ? 14.917 12.464 -8.993 1.00 81.56 114 SER A CA 1
ATOM 863 C C . SER A 1 114 ? 14.652 12.174 -7.510 1.00 81.56 114 SER A C 1
ATOM 865 O O . SER A 1 114 ? 14.908 11.057 -7.065 1.00 81.56 114 SER A O 1
ATOM 867 N N . PHE A 1 115 ? 14.148 13.145 -6.744 1.00 82.81 115 PHE A N 1
ATOM 868 C CA . PHE A 1 115 ? 13.827 12.974 -5.332 1.00 82.81 115 PHE A CA 1
ATOM 869 C C . PHE A 1 115 ? 12.483 12.258 -5.146 1.00 82.81 115 PHE A C 1
ATOM 871 O O . PHE A 1 115 ? 12.434 11.276 -4.404 1.00 82.81 115 PHE A O 1
ATOM 878 N N . SER A 1 116 ? 11.436 12.662 -5.870 1.00 82.44 116 SER A N 1
ATOM 879 C CA . SER A 1 116 ? 10.130 11.994 -5.903 1.00 82.44 116 SER A CA 1
ATOM 880 C C . SER A 1 116 ? 10.255 10.541 -6.354 1.00 82.44 116 SER A C 1
ATOM 882 O O . SER A 1 116 ? 9.643 9.663 -5.754 1.00 82.44 116 SER A O 1
ATOM 884 N N . ASN A 1 117 ? 11.127 10.248 -7.325 1.00 84.25 117 ASN A N 1
ATOM 885 C CA . ASN A 1 117 ? 11.415 8.869 -7.728 1.00 84.25 117 ASN A CA 1
ATOM 886 C C . ASN A 1 117 ? 12.008 8.028 -6.584 1.00 84.25 117 ASN A C 1
ATOM 888 O O . ASN A 1 117 ? 11.562 6.910 -6.328 1.00 84.25 117 ASN A O 1
ATOM 892 N N . ILE A 1 118 ? 13.008 8.553 -5.870 1.00 86.94 118 ILE A N 1
ATOM 893 C CA . ILE A 1 118 ? 13.627 7.840 -4.741 1.00 86.94 118 ILE A CA 1
ATOM 894 C C . ILE A 1 118 ? 12.615 7.648 -3.607 1.00 86.94 118 ILE A C 1
ATOM 896 O O . ILE A 1 118 ? 12.555 6.569 -3.013 1.00 86.94 118 ILE A O 1
ATOM 900 N N . LEU A 1 119 ? 11.813 8.675 -3.317 1.00 86.00 119 LEU A N 1
ATOM 901 C CA . LEU A 1 119 ? 10.788 8.622 -2.283 1.00 86.00 119 LEU A CA 1
ATOM 902 C C . LEU A 1 119 ? 9.721 7.580 -2.624 1.00 86.00 119 LEU A C 1
ATOM 904 O O . LEU A 1 119 ? 9.474 6.692 -1.813 1.00 86.00 119 LEU A O 1
ATOM 908 N N . LEU A 1 120 ? 9.149 7.636 -3.828 1.00 87.00 120 LEU A N 1
ATOM 909 C CA . LEU A 1 120 ? 8.154 6.676 -4.294 1.00 87.00 120 LEU A CA 1
ATOM 910 C C . LEU A 1 120 ? 8.711 5.251 -4.279 1.00 87.00 120 LEU A C 1
ATOM 912 O O . LEU A 1 120 ? 8.069 4.346 -3.755 1.00 87.00 120 LEU A O 1
ATOM 916 N N . GLN A 1 121 ? 9.937 5.043 -4.766 1.00 89.81 121 GLN A N 1
ATOM 917 C CA . GLN A 1 121 ? 10.589 3.736 -4.699 1.00 89.81 121 GLN A CA 1
ATOM 918 C C . GLN A 1 121 ? 10.755 3.252 -3.247 1.00 89.81 121 GLN A C 1
ATOM 920 O O . GLN A 1 121 ? 10.547 2.072 -2.967 1.00 89.81 121 GLN A O 1
ATOM 925 N N . SER A 1 122 ? 11.123 4.131 -2.311 1.00 86.94 122 SER A N 1
ATOM 926 C CA . SER A 1 122 ? 11.214 3.786 -0.887 1.00 86.94 122 SER A CA 1
ATOM 927 C C . SER A 1 122 ? 9.850 3.411 -0.308 1.00 86.94 122 SER A C 1
ATOM 929 O O . SER A 1 122 ? 9.745 2.406 0.392 1.00 86.94 122 SER A O 1
ATOM 931 N N . VAL A 1 123 ? 8.807 4.181 -0.632 1.00 85.38 123 VAL A N 1
ATOM 932 C CA . VAL A 1 123 ? 7.432 3.924 -0.186 1.00 85.38 123 VAL A CA 1
ATOM 933 C C . VAL A 1 123 ? 6.936 2.586 -0.723 1.00 85.38 123 VAL A C 1
ATOM 935 O O . VAL A 1 123 ? 6.403 1.801 0.050 1.00 85.38 123 VAL A O 1
ATOM 938 N N . LEU A 1 124 ? 7.143 2.281 -2.007 1.00 86.75 124 LEU A N 1
ATOM 939 C CA . LEU A 1 124 ? 6.732 1.006 -2.604 1.00 86.75 124 LEU A CA 1
ATOM 940 C C . LEU A 1 124 ? 7.479 -0.182 -1.976 1.00 86.75 124 LEU A C 1
ATOM 942 O O . LEU A 1 124 ? 6.855 -1.188 -1.647 1.00 86.75 124 LEU A O 1
ATOM 946 N N . GLN A 1 125 ? 8.792 -0.062 -1.747 1.00 86.00 125 GLN A N 1
ATOM 947 C CA . GLN A 1 125 ? 9.570 -1.106 -1.065 1.00 86.00 125 GLN A CA 1
ATOM 948 C C . GLN A 1 125 ? 9.062 -1.368 0.354 1.00 86.00 125 GLN A C 1
ATOM 950 O O . GLN A 1 125 ? 8.859 -2.519 0.723 1.00 86.00 125 GLN A O 1
ATOM 955 N N . GLU A 1 126 ? 8.825 -0.316 1.141 1.00 80.06 126 GLU A N 1
ATOM 956 C CA . GLU A 1 126 ? 8.290 -0.450 2.501 1.00 80.06 126 GLU A CA 1
ATOM 957 C C . GLU A 1 126 ? 6.852 -0.985 2.496 1.00 80.06 126 GLU A C 1
ATOM 959 O O . GLU A 1 126 ? 6.489 -1.818 3.326 1.00 80.06 126 GLU A O 1
ATOM 964 N N . HIS A 1 127 ? 6.028 -0.523 1.555 1.00 78.75 127 HIS A N 1
ATOM 965 C CA . HIS A 1 127 ? 4.618 -0.880 1.475 1.00 78.75 127 HIS A CA 1
ATOM 966 C C . HIS A 1 127 ? 4.412 -2.356 1.126 1.00 78.75 127 HIS A C 1
ATOM 968 O O . HIS A 1 127 ? 3.589 -3.022 1.758 1.00 78.75 127 HIS A O 1
ATOM 974 N N . PHE A 1 128 ? 5.157 -2.856 0.138 1.00 80.31 128 PHE A N 1
ATOM 975 C CA . PHE A 1 128 ? 5.046 -4.230 -0.351 1.00 80.31 128 PHE A CA 1
ATOM 976 C C . PHE A 1 128 ? 6.066 -5.194 0.284 1.00 80.31 128 PHE A C 1
ATOM 978 O O . PHE A 1 128 ? 6.019 -6.381 -0.016 1.00 80.31 128 PHE A O 1
ATOM 985 N N . ASP A 1 129 ? 6.965 -4.711 1.153 1.00 77.19 129 ASP A N 1
ATOM 986 C CA . ASP A 1 129 ? 8.096 -5.468 1.733 1.00 77.19 129 ASP A CA 1
ATOM 987 C C . ASP A 1 129 ? 8.969 -6.160 0.663 1.00 77.19 129 ASP A C 1
ATOM 989 O O . ASP A 1 129 ? 9.490 -7.255 0.867 1.00 77.19 129 ASP A O 1
ATOM 993 N N . VAL A 1 130 ? 9.133 -5.513 -0.496 1.00 84.06 130 VAL A N 1
ATOM 994 C CA . VAL A 1 130 ? 9.932 -6.014 -1.629 1.00 84.06 130 VAL A CA 1
ATOM 995 C C . VAL A 1 130 ? 11.231 -5.230 -1.777 1.00 84.06 130 VAL A C 1
ATOM 997 O O . VAL A 1 130 ? 11.342 -4.076 -1.362 1.00 84.06 130 VAL A O 1
ATOM 1000 N N . LYS A 1 131 ? 12.226 -5.830 -2.436 1.00 86.94 131 LYS A N 1
ATOM 1001 C CA . LYS A 1 131 ? 13.441 -5.121 -2.860 1.00 86.94 131 LYS A CA 1
ATOM 1002 C C . LYS A 1 131 ? 13.296 -4.657 -4.302 1.00 86.94 131 LYS A C 1
ATOM 1004 O O . LYS A 1 131 ? 13.168 -5.487 -5.198 1.00 86.94 131 LYS A O 1
ATOM 1009 N N . LEU A 1 132 ? 13.379 -3.348 -4.526 1.00 90.81 132 LEU A N 1
ATOM 1010 C CA . LEU A 1 132 ? 13.341 -2.762 -5.866 1.00 90.81 132 LEU A CA 1
ATOM 1011 C C . LEU A 1 132 ? 14.744 -2.283 -6.264 1.00 90.81 132 LEU A C 1
ATOM 1013 O O . LEU A 1 132 ? 15.410 -1.628 -5.457 1.00 90.81 132 LEU A O 1
ATOM 1017 N N . PRO A 1 133 ? 15.221 -2.593 -7.483 1.00 90.12 133 PRO A N 1
ATOM 1018 C CA . PRO A 1 133 ? 16.538 -2.161 -7.932 1.00 90.12 133 PRO A CA 1
ATOM 1019 C C . PRO A 1 133 ? 16.613 -0.629 -8.058 1.00 90.12 133 PRO A C 1
ATOM 1021 O O . PRO A 1 133 ? 15.597 0.026 -8.304 1.00 90.12 133 PRO A O 1
ATOM 1024 N N . PRO A 1 134 ? 17.800 -0.016 -7.904 1.00 86.69 134 PRO A N 1
ATOM 1025 C CA . PRO A 1 134 ? 17.980 1.399 -8.207 1.00 86.69 134 PRO A CA 1
ATOM 1026 C C . PRO A 1 134 ? 17.539 1.699 -9.639 1.00 86.69 134 PRO A C 1
ATOM 1028 O O . PRO A 1 134 ? 17.938 1.003 -10.567 1.00 86.69 134 PRO A O 1
ATOM 1031 N N . GLY A 1 135 ? 16.726 2.737 -9.809 1.00 85.12 135 GLY A N 1
ATOM 1032 C CA . GLY A 1 135 ? 16.212 3.117 -11.120 1.00 85.12 135 GLY A CA 1
ATOM 1033 C C . GLY A 1 135 ? 15.041 2.271 -11.623 1.00 85.12 135 GLY A C 1
ATOM 1034 O O . GLY A 1 135 ? 14.657 2.413 -12.778 1.00 85.12 135 GLY A O 1
ATOM 1035 N N . PHE A 1 136 ? 14.429 1.469 -10.747 1.00 89.56 136 PHE A N 1
ATOM 1036 C CA . PHE A 1 136 ? 13.182 0.745 -11.001 1.00 89.56 136 PHE A CA 1
ATOM 1037 C C . PHE A 1 136 ? 12.136 1.591 -11.751 1.00 89.56 136 PHE A C 1
ATOM 1039 O O . PHE A 1 136 ? 11.605 1.152 -12.763 1.00 89.56 136 PHE A O 1
ATOM 1046 N N . LEU A 1 137 ? 11.891 2.833 -11.324 1.00 87.62 137 LEU A N 1
ATOM 1047 C CA . LEU A 1 137 ? 10.884 3.703 -11.952 1.00 87.62 137 LEU A CA 1
ATOM 1048 C C . LEU A 1 137 ? 11.286 4.222 -13.348 1.00 87.62 137 LEU A C 1
ATOM 1050 O O . LEU A 1 137 ? 10.424 4.686 -14.086 1.00 87.62 137 LEU A O 1
ATOM 1054 N N . TYR A 1 138 ? 12.564 4.118 -13.736 1.00 86.44 138 TYR A N 1
ATOM 1055 C CA . TYR A 1 138 ? 13.003 4.374 -15.115 1.00 86.44 138 TYR A CA 1
ATOM 1056 C C . TYR A 1 138 ? 12.808 3.146 -16.009 1.00 86.44 138 TYR A C 1
ATOM 1058 O O . TYR A 1 138 ? 12.493 3.285 -17.186 1.00 86.44 138 TYR A O 1
ATOM 1066 N N . GLU A 1 139 ? 12.999 1.940 -15.466 1.00 87.38 139 GLU A N 1
ATOM 1067 C CA . GLU A 1 139 ? 12.783 0.686 -16.201 1.00 87.38 139 GLU A CA 1
ATOM 1068 C C . GLU A 1 139 ? 11.291 0.396 -16.402 1.00 87.38 139 GLU A C 1
ATOM 1070 O O . GLU A 1 139 ? 10.880 -0.113 -17.445 1.00 87.38 139 GLU A O 1
ATOM 1075 N N . PHE A 1 140 ? 10.476 0.767 -15.416 1.00 89.88 140 PHE A N 1
ATOM 1076 C CA . PHE A 1 140 ? 9.028 0.611 -15.412 1.00 89.88 140 PHE A CA 1
ATOM 1077 C C . PHE A 1 140 ? 8.374 1.993 -15.399 1.00 89.88 140 PHE A C 1
ATOM 1079 O O . PHE A 1 140 ? 7.837 2.439 -14.389 1.00 89.88 140 PHE A O 1
ATOM 1086 N N . ALA A 1 141 ? 8.445 2.672 -16.546 1.00 86.75 141 ALA A N 1
ATOM 1087 C CA . ALA A 1 141 ? 8.070 4.080 -16.700 1.00 86.75 141 ALA A CA 1
ATOM 1088 C C . ALA A 1 141 ? 6.564 4.372 -16.562 1.00 86.75 141 ALA A C 1
ATOM 1090 O O . ALA A 1 141 ? 6.157 5.528 -16.660 1.00 86.75 141 ALA A O 1
ATOM 1091 N N . THR A 1 142 ? 5.725 3.357 -16.346 1.00 88.00 142 THR A N 1
ATOM 1092 C CA . THR A 1 142 ? 4.296 3.528 -16.064 1.00 88.00 142 THR A CA 1
ATOM 1093 C C . THR A 1 142 ? 3.921 2.852 -14.758 1.00 88.00 142 THR A C 1
ATOM 1095 O O . THR A 1 142 ? 4.498 1.826 -14.384 1.00 88.00 142 THR A O 1
ATOM 1098 N N . LEU A 1 143 ? 2.909 3.398 -14.082 1.00 86.94 143 LEU A N 1
ATOM 1099 C CA . LEU A 1 143 ? 2.404 2.819 -12.841 1.00 86.94 143 LEU A CA 1
ATOM 1100 C C . LEU A 1 143 ? 1.963 1.361 -13.042 1.00 86.94 143 LEU A C 1
ATOM 1102 O O . LEU A 1 143 ? 2.322 0.507 -12.237 1.00 86.94 143 LEU A O 1
ATOM 1106 N N . ARG A 1 144 ? 1.288 1.052 -14.160 1.00 89.12 144 ARG A N 1
ATOM 1107 C CA . ARG A 1 144 ? 0.940 -0.323 -14.550 1.00 89.12 144 ARG A CA 1
ATOM 1108 C C . ARG A 1 144 ? 2.164 -1.233 -14.629 1.00 89.12 144 ARG A C 1
ATOM 1110 O O . ARG A 1 144 ? 2.168 -2.281 -13.991 1.00 89.12 144 ARG A O 1
ATOM 1117 N N . ALA A 1 145 ? 3.198 -0.841 -15.376 1.00 90.31 145 ALA A N 1
ATOM 1118 C CA . ALA A 1 145 ? 4.395 -1.664 -15.548 1.00 90.31 145 ALA A CA 1
ATOM 1119 C C . ALA A 1 145 ? 5.116 -1.893 -14.207 1.00 90.31 145 ALA A C 1
ATOM 1121 O O . ALA A 1 145 ? 5.580 -3.000 -13.923 1.00 90.31 145 ALA A O 1
ATOM 1122 N N . ALA A 1 146 ? 5.153 -0.867 -13.352 1.00 91.38 146 ALA A N 1
ATOM 1123 C CA . ALA A 1 146 ? 5.704 -0.968 -12.007 1.00 91.38 146 ALA A CA 1
ATOM 1124 C C . ALA A 1 146 ? 4.889 -1.944 -11.138 1.00 91.38 146 ALA A C 1
ATOM 1126 O O . ALA A 1 146 ? 5.460 -2.817 -10.479 1.00 91.38 146 ALA A O 1
ATOM 1127 N N . SER A 1 147 ? 3.557 -1.849 -11.170 1.00 91.25 147 SER A N 1
ATOM 1128 C CA . SER A 1 147 ? 2.657 -2.748 -10.442 1.00 91.25 147 SER A CA 1
ATOM 1129 C C . SER A 1 147 ? 2.750 -4.196 -10.917 1.00 91.25 147 SER A C 1
ATOM 1131 O O . SER A 1 147 ? 2.798 -5.100 -10.086 1.00 91.25 147 SER A O 1
ATOM 1133 N N . GLU A 1 148 ? 2.824 -4.438 -12.227 1.00 92.06 148 GLU A N 1
ATOM 1134 C CA . GLU A 1 148 ? 3.019 -5.776 -12.798 1.00 92.06 148 GLU A CA 1
ATOM 1135 C C . GLU A 1 148 ? 4.339 -6.395 -12.332 1.00 92.06 148 GLU A C 1
ATOM 1137 O O . GLU A 1 148 ? 4.383 -7.570 -11.954 1.00 92.06 148 GLU A O 1
ATOM 1142 N N . HIS A 1 149 ? 5.410 -5.598 -12.285 1.00 93.19 149 HIS A N 1
ATOM 1143 C CA . HIS A 1 149 ? 6.696 -6.063 -11.784 1.00 93.19 149 HIS A CA 1
ATOM 1144 C C . HIS A 1 149 ? 6.642 -6.423 -10.295 1.00 93.19 149 HIS A C 1
ATOM 1146 O O . HIS A 1 149 ? 7.089 -7.505 -9.907 1.00 93.19 149 HIS A O 1
ATOM 1152 N N . ILE A 1 150 ? 6.067 -5.546 -9.466 1.00 90.62 150 ILE A N 1
ATOM 1153 C CA . ILE A 1 150 ? 5.885 -5.785 -8.027 1.00 90.62 150 ILE A CA 1
ATOM 1154 C C . ILE A 1 150 ? 5.040 -7.040 -7.806 1.00 90.62 150 ILE A C 1
ATOM 1156 O O . ILE A 1 150 ? 5.432 -7.914 -7.036 1.00 90.62 150 ILE A O 1
ATOM 1160 N N . PHE A 1 151 ? 3.934 -7.188 -8.534 1.00 89.31 151 PHE A N 1
ATOM 1161 C CA . PHE A 1 151 ? 3.089 -8.376 -8.475 1.00 89.31 151 PHE A CA 1
ATOM 1162 C C . PHE A 1 151 ? 3.872 -9.652 -8.825 1.00 89.31 151 PHE A C 1
ATOM 1164 O O . PHE A 1 151 ? 3.796 -10.647 -8.104 1.00 89.31 151 PHE A O 1
ATOM 1171 N N . GLY A 1 152 ? 4.713 -9.607 -9.862 1.00 88.50 152 GLY A N 1
ATOM 1172 C CA . GLY A 1 152 ? 5.602 -10.712 -10.221 1.00 88.50 152 GLY A CA 1
ATOM 1173 C C . GLY A 1 152 ? 6.691 -11.018 -9.180 1.00 88.50 152 GLY A C 1
ATOM 1174 O O . GLY A 1 152 ? 7.144 -12.161 -9.084 1.00 88.50 152 GLY A O 1
ATOM 1175 N N . ILE A 1 153 ? 7.147 -10.040 -8.389 1.00 88.19 153 ILE A N 1
ATOM 1176 C CA . ILE A 1 153 ? 8.016 -10.289 -7.222 1.00 88.19 153 ILE A CA 1
ATOM 1177 C C . ILE A 1 153 ? 7.214 -10.996 -6.128 1.00 88.19 153 ILE A C 1
ATOM 1179 O O . ILE A 1 153 ? 7.638 -12.053 -5.660 1.00 88.19 153 ILE A O 1
ATOM 1183 N N . LEU A 1 154 ? 6.037 -10.468 -5.785 1.00 83.31 154 LEU A N 1
ATOM 1184 C CA . LEU A 1 154 ? 5.177 -11.011 -4.733 1.00 83.31 154 LEU A CA 1
ATOM 1185 C C . LEU A 1 154 ? 4.800 -12.475 -4.998 1.00 83.31 154 LEU A C 1
ATOM 1187 O O . LEU A 1 154 ? 4.900 -13.297 -4.089 1.00 83.31 154 LEU A O 1
ATOM 1191 N N . GLN A 1 155 ? 4.468 -12.834 -6.244 1.00 81.31 155 GLN A N 1
ATOM 1192 C CA . GLN A 1 155 ? 4.193 -14.226 -6.624 1.00 81.31 155 GLN A CA 1
ATOM 1193 C C . GLN A 1 155 ? 5.409 -15.156 -6.462 1.00 81.31 155 GLN A C 1
ATOM 1195 O O . GLN A 1 155 ? 5.261 -16.319 -6.091 1.00 81.31 155 GLN A O 1
ATOM 1200 N N . ARG A 1 156 ? 6.628 -14.667 -6.736 1.00 81.94 156 ARG A N 1
ATOM 1201 C CA . ARG A 1 156 ? 7.861 -15.472 -6.644 1.00 81.94 156 ARG A CA 1
ATOM 1202 C C . ARG A 1 156 ? 8.346 -15.650 -5.210 1.00 81.94 156 ARG A C 1
ATOM 1204 O O . ARG A 1 156 ? 8.802 -16.734 -4.856 1.00 81.94 156 ARG A O 1
ATOM 1211 N N . GLU A 1 157 ? 8.286 -14.593 -4.405 1.00 70.94 157 GLU A N 1
ATOM 1212 C CA . GLU A 1 157 ? 8.754 -14.600 -3.012 1.00 70.94 157 GLU A CA 1
ATOM 1213 C C . GLU A 1 157 ? 7.757 -15.282 -2.065 1.00 70.94 157 GLU A C 1
ATOM 1215 O O . GLU A 1 157 ? 8.143 -15.796 -1.012 1.00 70.94 157 GLU A O 1
ATOM 1220 N N . HIS A 1 158 ? 6.489 -15.382 -2.476 1.00 63.78 158 HIS A N 1
ATOM 1221 C CA . HIS A 1 158 ? 5.434 -16.066 -1.735 1.00 63.78 158 HIS A CA 1
ATOM 1222 C C . HIS A 1 158 ? 4.766 -17.169 -2.568 1.00 63.78 158 HIS A C 1
ATOM 1224 O O . HIS A 1 158 ? 3.575 -17.092 -2.846 1.00 63.78 158 HIS A O 1
ATOM 1230 N N . PRO A 1 159 ? 5.490 -18.259 -2.894 1.00 49.69 159 PRO A N 1
ATOM 1231 C CA . PRO A 1 159 ? 5.001 -19.338 -3.759 1.00 49.69 159 PRO A CA 1
ATOM 1232 C C . PRO A 1 159 ? 3.900 -20.208 -3.123 1.00 49.69 159 PRO A C 1
ATOM 1234 O O . PRO A 1 159 ? 3.491 -21.214 -3.699 1.00 49.69 159 PRO A O 1
ATOM 1237 N N . GLN A 1 160 ? 3.427 -19.871 -1.918 1.00 45.91 160 GLN A N 1
ATOM 1238 C CA . GLN A 1 160 ? 2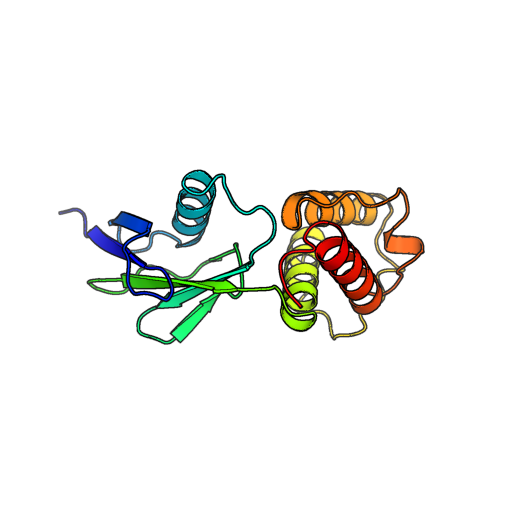.226 -20.483 -1.361 1.00 45.91 160 GLN A CA 1
ATOM 1239 C C . GLN A 1 160 ? 1.006 -19.774 -1.946 1.00 45.91 160 GLN A C 1
ATOM 1241 O O . GLN A 1 160 ? 0.498 -18.851 -1.319 1.00 45.91 160 GLN A O 1
ATOM 1246 N N . TYR A 1 161 ? 0.619 -20.204 -3.148 1.00 33.94 161 TYR A N 1
ATOM 1247 C CA . TYR A 1 161 ? -0.716 -20.634 -3.598 1.00 33.94 161 TYR A CA 1
ATOM 1248 C C . TYR A 1 161 ? -0.856 -20.416 -5.134 1.00 33.94 161 TYR A C 1
ATOM 1250 O O . TYR A 1 161 ? -0.249 -19.488 -5.666 1.00 33.94 161 TYR A O 1
ATOM 1258 N N . PRO A 1 162 ? -1.501 -21.361 -5.853 1.00 40.53 162 PRO A N 1
ATOM 1259 C CA . PRO A 1 162 ? -1.563 -21.445 -7.320 1.00 40.53 162 PRO A CA 1
ATOM 1260 C C . PRO A 1 162 ? -2.542 -20.474 -7.986 1.00 40.53 162 PRO A C 1
ATOM 1262 O O . PRO A 1 162 ? -3.548 -20.112 -7.339 1.00 40.53 162 PRO A O 1
#

pLDDT: mean 70.45, std 13.89, range [33.94, 93.19]